Protein AF-A0A9X6ZR17-F1 (afdb_monomer_lite)

Organism: Bacillus thuringiensis (NCBI:txid1428)

Foldseek 3Di:
DKWKDAPNWTWQDFDADPVLATDDTDTDPDPVRHDDADPVCVVSCVVRCCVVPVVPRMDIFDWDDPPDDDPDTPRCPDPDPPDDPPPPPPD

Secondary structure (DSSP, 8-state):
-EEEEETTEEEEEEEE-TTS-EEEEEEES-TTSPPEE-GGGHHHHHHHHHHH-TTS-EEEEEEE---SS-S--EE--SS---S--------

Radius of gyration: 15.35 Å; chains: 1; bounding box: 37×52×25 Å

Structure (mmCIF, N/CA/C/O backbone):
data_AF-A0A9X6ZR17-F1
#
_entry.id   AF-A0A9X6ZR17-F1
#
loop_
_atom_site.group_PDB
_atom_site.id
_atom_site.type_symbol
_atom_site.label_atom_id
_atom_site.label_alt_id
_atom_site.label_comp_id
_atom_site.label_asym_id
_atom_site.label_entity_id
_atom_site.label_seq_id
_atom_site.pdbx_PDB_ins_code
_atom_site.Cartn_x
_atom_site.Cartn_y
_atom_site.Cartn_z
_atom_site.occupancy
_atom_site.B_iso_or_equiv
_atom_site.auth_seq_id
_atom_site.auth_comp_id
_atom_site.auth_asym_id
_atom_site.auth_atom_id
_atom_site.pdbx_PDB_model_num
ATOM 1 N N . MET A 1 1 ? 13.043 0.501 3.007 1.00 82.75 1 MET A N 1
ATOM 2 C CA . MET A 1 1 ? 11.782 1.212 2.689 1.00 82.75 1 MET A CA 1
ATOM 3 C C . MET A 1 1 ? 10.868 0.222 1.979 1.00 82.75 1 MET A C 1
ATOM 5 O O . MET A 1 1 ? 11.330 -0.867 1.649 1.00 82.75 1 MET A O 1
ATOM 9 N N . PHE A 1 2 ? 9.597 0.543 1.778 1.00 84.50 2 PHE A N 1
ATOM 10 C CA . PHE A 1 2 ? 8.629 -0.332 1.120 1.00 84.50 2 PHE A CA 1
ATOM 11 C C . PHE A 1 2 ? 7.882 0.415 0.020 1.00 84.50 2 PHE A C 1
ATOM 13 O O . PHE A 1 2 ? 7.738 1.632 0.084 1.00 84.50 2 PHE A O 1
ATOM 20 N N . ILE A 1 3 ? 7.385 -0.324 -0.964 1.00 86.75 3 ILE A N 1
ATOM 21 C CA . ILE A 1 3 ? 6.488 0.172 -2.009 1.00 86.75 3 ILE A CA 1
ATOM 22 C C . ILE A 1 3 ? 5.259 -0.723 -2.073 1.00 86.75 3 ILE A C 1
ATOM 24 O O . ILE A 1 3 ? 5.356 -1.922 -1.814 1.00 86.75 3 ILE A O 1
ATOM 28 N N . ALA A 1 4 ? 4.111 -0.160 -2.427 1.00 86.25 4 ALA A N 1
ATOM 29 C CA . ALA A 1 4 ? 2.888 -0.923 -2.633 1.00 86.25 4 ALA A CA 1
ATOM 30 C C . ALA A 1 4 ? 2.622 -1.121 -4.131 1.00 86.25 4 ALA A C 1
ATOM 32 O O . ALA A 1 4 ? 2.746 -0.178 -4.917 1.00 86.25 4 ALA A O 1
ATOM 33 N N . ILE A 1 5 ? 2.256 -2.345 -4.511 1.00 86.88 5 ILE A N 1
ATOM 34 C CA . ILE A 1 5 ? 1.914 -2.742 -5.878 1.00 86.88 5 ILE A CA 1
ATOM 35 C C . ILE A 1 5 ? 0.527 -3.375 -5.882 1.00 86.88 5 ILE A C 1
ATOM 37 O O . ILE A 1 5 ? 0.248 -4.246 -5.060 1.00 86.88 5 ILE A O 1
ATOM 41 N N . VAL A 1 6 ? -0.312 -2.971 -6.830 1.00 85.62 6 VAL A N 1
ATOM 42 C CA . VAL A 1 6 ? -1.642 -3.541 -7.072 1.00 85.62 6 VAL A CA 1
ATOM 43 C C . VAL A 1 6 ? -1.746 -3.853 -8.556 1.00 85.62 6 VAL A C 1
ATOM 45 O O . VAL A 1 6 ? -1.516 -2.967 -9.368 1.00 85.62 6 VAL A O 1
ATOM 48 N N . ASN A 1 7 ? -2.072 -5.096 -8.924 1.00 82.19 7 ASN A N 1
ATOM 49 C CA . ASN A 1 7 ? -2.243 -5.501 -10.331 1.00 82.19 7 ASN A CA 1
ATOM 50 C C . ASN A 1 7 ? -1.101 -5.037 -11.263 1.00 82.19 7 ASN A C 1
ATOM 52 O O . ASN A 1 7 ? -1.351 -4.515 -12.342 1.00 82.19 7 ASN A O 1
ATOM 56 N N . GLU A 1 8 ? 0.153 -5.215 -10.831 1.00 79.56 8 GLU A N 1
ATOM 57 C CA . GLU A 1 8 ? 1.369 -4.817 -11.573 1.00 79.56 8 GLU A CA 1
ATOM 58 C C . GLU A 1 8 ? 1.612 -3.295 -11.693 1.00 79.56 8 GLU A C 1
ATOM 60 O O . GLU A 1 8 ? 2.613 -2.881 -12.279 1.00 79.56 8 GLU A O 1
ATOM 65 N N . GLU A 1 9 ? 0.776 -2.459 -11.073 1.00 83.75 9 GLU A N 1
ATOM 66 C CA . GLU A 1 9 ? 0.951 -1.006 -10.995 1.00 83.75 9 GLU A CA 1
ATOM 67 C C . GLU A 1 9 ? 1.459 -0.574 -9.615 1.00 83.75 9 GLU A C 1
ATOM 69 O O . GLU A 1 9 ? 1.054 -1.109 -8.580 1.00 83.75 9 GLU A O 1
ATOM 74 N N . PHE A 1 10 ? 2.342 0.425 -9.580 1.00 88.38 10 PHE A N 1
ATOM 75 C CA . PHE A 1 10 ? 2.826 0.998 -8.327 1.00 88.38 10 PHE A CA 1
ATOM 76 C C . PHE A 1 10 ? 1.823 2.011 -7.787 1.00 88.38 10 PHE A C 1
ATOM 78 O O . PHE A 1 10 ? 1.229 2.778 -8.544 1.00 88.38 10 PHE A O 1
ATOM 85 N N . ILE A 1 11 ? 1.685 2.088 -6.468 1.00 89.25 11 ILE A N 1
ATOM 86 C CA . ILE A 1 11 ? 0.948 3.185 -5.841 1.00 89.25 11 ILE A CA 1
ATOM 87 C C . ILE A 1 11 ? 1.806 4.453 -5.889 1.00 89.25 11 ILE A C 1
ATOM 89 O O . ILE A 1 11 ? 2.925 4.468 -5.383 1.00 89.25 11 ILE A O 1
ATOM 93 N N . LYS A 1 12 ? 1.267 5.525 -6.471 1.00 90.38 12 LYS A N 1
ATOM 94 C CA . LYS A 1 12 ? 1.863 6.868 -6.532 1.00 90.38 12 LYS A CA 1
ATOM 95 C C . LYS A 1 12 ? 1.478 7.730 -5.336 1.00 90.38 12 LYS A C 1
ATOM 97 O O . LYS A 1 12 ? 2.319 8.408 -4.757 1.00 90.38 12 LYS A O 1
ATOM 102 N N . GLU A 1 13 ? 0.203 7.715 -4.972 1.00 89.56 13 GLU A N 1
ATOM 103 C CA . GLU A 1 13 ? -0.327 8.528 -3.880 1.00 89.56 13 GLU A CA 1
ATOM 104 C C . GLU A 1 13 ? -1.460 7.787 -3.175 1.00 89.56 13 GLU A C 1
ATOM 106 O O . GLU A 1 13 ? -2.226 7.060 -3.810 1.00 89.56 13 GLU A O 1
ATOM 111 N N . ILE A 1 14 ? -1.556 7.991 -1.862 1.00 89.94 14 ILE A N 1
ATOM 112 C CA . ILE A 1 14 ? -2.669 7.529 -1.037 1.00 89.94 14 ILE A CA 1
ATOM 113 C C . ILE A 1 14 ? -3.243 8.734 -0.310 1.00 89.94 14 ILE A C 1
ATOM 115 O O . ILE A 1 14 ? -2.523 9.431 0.408 1.00 89.94 14 ILE A O 1
ATOM 119 N N . GLN A 1 15 ? -4.542 8.954 -0.472 1.00 91.06 15 GLN A N 1
ATOM 120 C CA . GLN A 1 15 ? -5.275 9.956 0.282 1.00 91.06 15 GLN A CA 1
ATOM 121 C C . GLN A 1 15 ? -6.021 9.294 1.431 1.00 91.06 15 GLN A C 1
ATOM 123 O O . GLN A 1 15 ? -6.729 8.298 1.253 1.00 91.06 15 GLN A O 1
ATOM 128 N N . PHE A 1 16 ? -5.881 9.891 2.611 1.00 90.00 16 PHE A N 1
ATOM 129 C CA . PHE A 1 16 ? -6.531 9.446 3.835 1.00 90.00 16 PHE A CA 1
ATOM 130 C C . PHE A 1 16 ? -7.611 10.443 4.258 1.00 90.00 16 PHE A C 1
ATOM 132 O O . PHE A 1 16 ? -7.446 11.657 4.110 1.00 90.00 16 PHE A O 1
ATOM 139 N N . ASN A 1 17 ? -8.710 9.946 4.824 1.00 90.88 17 ASN A N 1
ATOM 140 C CA . ASN A 1 17 ? -9.689 10.788 5.506 1.00 90.88 17 ASN A CA 1
ATOM 141 C C . ASN A 1 17 ? -9.202 11.198 6.916 1.00 90.88 17 ASN A C 1
ATOM 143 O O . ASN A 1 17 ? -8.152 10.771 7.395 1.00 90.88 17 ASN A O 1
ATOM 147 N N . GLN A 1 18 ? -10.005 12.001 7.623 1.00 87.81 18 GLN A N 1
ATOM 148 C CA . GLN A 1 18 ? -9.708 12.425 9.003 1.00 87.81 18 GLN A CA 1
ATOM 149 C C . GLN A 1 18 ? -9.695 11.273 10.026 1.00 87.81 18 GLN A C 1
ATOM 151 O O . GLN A 1 18 ? -9.182 11.451 11.128 1.00 87.81 18 GLN A O 1
ATOM 156 N N . ALA A 1 19 ? -10.256 10.112 9.679 1.00 87.94 19 ALA A N 1
ATOM 157 C CA . ALA A 1 19 ? -10.237 8.902 10.496 1.00 87.94 19 ALA A CA 1
ATOM 158 C C . ALA A 1 19 ? -9.021 7.996 10.204 1.00 87.94 19 ALA A C 1
ATOM 160 O O . ALA A 1 19 ? -8.826 7.006 10.905 1.00 87.94 19 ALA A O 1
ATOM 161 N N . GLY A 1 20 ? -8.188 8.341 9.211 1.00 81.62 20 GLY A N 1
ATOM 162 C CA . GLY A 1 20 ? -7.027 7.548 8.799 1.00 81.62 20 GLY A CA 1
ATOM 163 C C . GLY A 1 20 ? -7.355 6.401 7.839 1.00 81.62 20 GLY A C 1
ATOM 164 O O . GLY A 1 20 ? -6.541 5.499 7.675 1.00 81.62 20 GLY A O 1
ATOM 165 N N . GLU A 1 21 ? -8.526 6.414 7.205 1.00 87.56 21 GLU A N 1
ATOM 166 C CA . GLU A 1 21 ? -8.927 5.421 6.204 1.00 87.56 21 GLU A CA 1
ATOM 167 C C . GLU A 1 21 ? -8.592 5.909 4.795 1.00 87.56 21 GLU A C 1
ATOM 169 O O . GLU A 1 21 ? -8.703 7.102 4.499 1.00 87.56 21 GLU A O 1
ATOM 174 N N . ILE A 1 22 ? -8.215 4.981 3.915 1.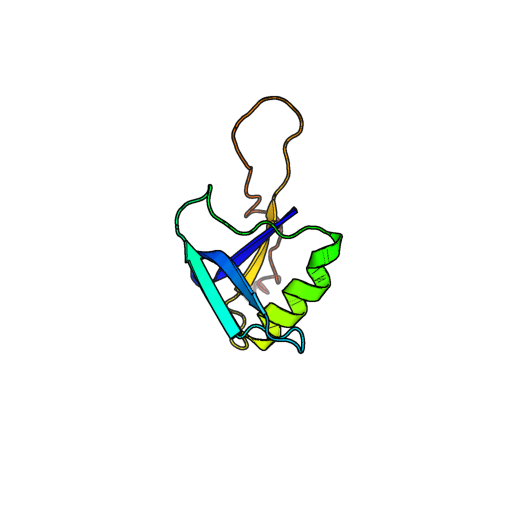00 89.75 22 ILE A N 1
ATOM 175 C CA . ILE A 1 22 ? -7.916 5.288 2.515 1.00 89.75 22 ILE A CA 1
ATOM 176 C C . ILE A 1 22 ? -9.213 5.637 1.788 1.00 89.75 22 ILE A C 1
ATOM 178 O O . ILE A 1 22 ? -10.155 4.846 1.772 1.00 89.75 22 ILE A O 1
ATOM 182 N N . VAL A 1 23 ? -9.242 6.812 1.163 1.00 91.88 23 VAL A N 1
ATOM 183 C CA . VAL A 1 23 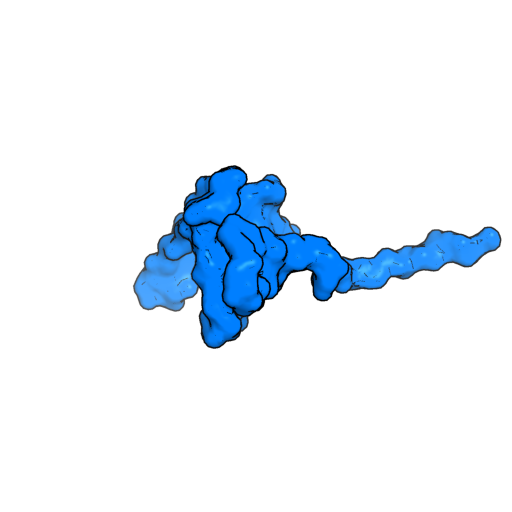? -10.364 7.254 0.320 1.00 91.88 23 VAL A CA 1
ATOM 184 C C . VAL A 1 23 ? -10.041 7.160 -1.162 1.00 91.88 23 VAL A C 1
ATOM 186 O O . VAL A 1 23 ? -10.921 6.849 -1.961 1.00 91.88 23 VAL A O 1
ATOM 189 N N . GLU A 1 24 ? -8.781 7.381 -1.527 1.00 90.31 24 GLU A N 1
ATOM 190 C CA . GLU A 1 24 ? -8.332 7.369 -2.913 1.00 90.31 24 GLU A CA 1
ATOM 191 C C . GLU A 1 24 ? -6.895 6.855 -2.997 1.00 90.31 24 GLU A C 1
ATOM 193 O O . GLU A 1 24 ? -6.048 7.177 -2.159 1.00 90.31 24 GLU A O 1
ATOM 198 N N . VAL A 1 25 ? -6.636 6.055 -4.029 1.00 89.88 25 VAL A N 1
ATOM 199 C CA . VAL A 1 25 ? -5.308 5.556 -4.381 1.00 89.88 25 VAL A CA 1
ATOM 200 C C . VAL A 1 25 ? -5.057 5.898 -5.840 1.00 89.88 25 VAL A C 1
ATOM 202 O O . VAL A 1 25 ? -5.854 5.553 -6.709 1.00 89.88 25 VAL A O 1
ATOM 205 N N . SER A 1 26 ? -3.941 6.568 -6.104 1.00 91.19 26 SER A N 1
ATOM 206 C CA . SER A 1 26 ? -3.466 6.826 -7.462 1.00 91.19 26 SER A CA 1
ATOM 207 C C . SER A 1 26 ? -2.354 5.855 -7.823 1.00 91.19 26 SER A C 1
ATOM 209 O O . SER A 1 26 ? -1.457 5.608 -7.014 1.00 91.19 26 SER A O 1
ATOM 211 N N . PHE A 1 27 ? -2.381 5.358 -9.056 1.00 89.75 27 PHE A N 1
ATOM 212 C CA . PHE A 1 27 ? -1.405 4.404 -9.574 1.00 89.75 27 PHE A CA 1
ATOM 213 C C . PHE A 1 27 ? -0.448 5.051 -10.573 1.00 89.75 27 PHE A C 1
ATOM 215 O O . PHE A 1 27 ? -0.736 6.090 -11.172 1.00 89.75 27 PHE A O 1
ATOM 222 N N . THR A 1 28 ? 0.716 4.438 -10.739 1.00 85.19 28 THR A N 1
ATOM 223 C CA . THR A 1 28 ? 1.702 4.809 -11.746 1.00 85.19 28 THR A CA 1
ATOM 224 C C . THR A 1 28 ? 2.459 3.580 -12.229 1.00 85.19 28 THR A C 1
ATOM 226 O O . THR A 1 28 ? 2.735 2.646 -11.477 1.00 85.19 28 THR A O 1
ATOM 229 N N . THR A 1 29 ? 2.861 3.610 -13.493 1.00 81.62 29 THR A N 1
ATOM 230 C CA . THR A 1 29 ? 3.839 2.673 -14.056 1.00 81.62 29 THR A CA 1
ATOM 231 C C . THR A 1 29 ? 5.260 3.247 -14.020 1.00 81.62 29 THR A C 1
ATOM 233 O O . THR A 1 29 ? 6.217 2.544 -14.347 1.00 81.62 29 THR A O 1
ATOM 236 N N . ASN A 1 30 ? 5.414 4.528 -13.656 1.00 80.50 30 ASN A N 1
ATOM 237 C CA . ASN A 1 30 ? 6.705 5.197 -13.560 1.00 80.50 30 ASN A CA 1
ATOM 238 C C . ASN A 1 30 ? 7.381 4.876 -12.221 1.00 80.50 30 ASN A C 1
ATOM 240 O O . ASN A 1 30 ? 6.852 5.178 -11.151 1.00 80.50 30 ASN A O 1
ATOM 244 N N . ARG A 1 31 ? 8.577 4.287 -12.296 1.00 71.38 31 ARG A N 1
ATOM 245 C CA . ARG A 1 31 ? 9.353 3.844 -11.132 1.00 71.38 31 ARG A CA 1
ATOM 246 C C . ARG A 1 31 ? 9.956 4.991 -10.324 1.00 71.38 31 ARG A C 1
ATOM 248 O O . ARG A 1 31 ? 10.411 4.749 -9.223 1.00 71.38 31 ARG A O 1
ATOM 255 N N . ASP A 1 32 ? 9.960 6.214 -10.827 1.00 77.19 32 ASP A N 1
ATOM 256 C CA . ASP A 1 32 ? 10.479 7.366 -10.081 1.00 77.19 32 ASP A CA 1
ATOM 257 C C . ASP A 1 32 ? 9.368 8.162 -9.370 1.00 77.19 32 ASP A C 1
ATOM 259 O O . ASP A 1 32 ? 9.641 9.139 -8.680 1.00 77.19 32 ASP A O 1
ATOM 263 N N . GLU A 1 33 ? 8.102 7.759 -9.533 1.00 82.19 33 GLU A N 1
ATOM 264 C CA . GLU A 1 33 ? 6.934 8.473 -8.996 1.00 82.19 33 GLU A CA 1
ATOM 265 C C . GLU A 1 33 ? 6.140 7.663 -7.963 1.00 82.19 33 GLU A C 1
ATOM 267 O O . GLU A 1 33 ? 5.059 8.092 -7.558 1.00 82.19 33 GLU A O 1
ATOM 272 N N . PHE A 1 34 ? 6.616 6.484 -7.555 1.00 84.81 34 PHE A N 1
ATOM 273 C CA . PHE A 1 34 ? 5.901 5.683 -6.563 1.00 84.81 34 PHE A CA 1
ATOM 274 C C . PHE A 1 34 ? 6.011 6.275 -5.156 1.00 84.81 34 PHE A C 1
ATOM 276 O O . PHE A 1 34 ? 6.971 6.958 -4.798 1.00 84.81 34 PHE A O 1
ATOM 283 N N . LYS A 1 35 ? 5.023 5.958 -4.323 1.00 85.69 35 LYS A N 1
ATOM 284 C CA . LYS A 1 35 ? 5.031 6.284 -2.906 1.00 85.69 35 LYS A CA 1
ATOM 285 C C . LYS A 1 35 ? 5.946 5.321 -2.161 1.00 85.69 35 LYS A C 1
ATOM 287 O O . LYS A 1 35 ? 5.660 4.128 -2.057 1.00 85.69 35 LYS A O 1
ATOM 292 N N . GLU A 1 36 ? 7.009 5.864 -1.586 1.00 87.12 36 GLU A N 1
ATOM 293 C CA . GLU A 1 36 ? 7.827 5.158 -0.605 1.00 87.12 36 GLU A CA 1
ATOM 294 C C . GLU A 1 36 ? 7.153 5.170 0.767 1.00 87.12 36 GLU A C 1
ATOM 296 O O . GLU A 1 36 ? 6.614 6.185 1.218 1.00 87.12 36 GLU A O 1
ATOM 301 N N . ILE A 1 37 ? 7.197 4.017 1.424 1.00 84.88 37 ILE A N 1
ATOM 302 C CA . ILE A 1 37 ? 6.653 3.778 2.754 1.00 84.88 37 ILE A CA 1
ATOM 303 C C . ILE A 1 37 ? 7.825 3.452 3.678 1.00 84.88 37 ILE A C 1
ATOM 305 O O . ILE A 1 37 ? 8.607 2.522 3.440 1.00 84.88 37 ILE A O 1
ATOM 309 N N . SER A 1 38 ? 7.968 4.237 4.739 1.00 85.12 38 SER A N 1
ATOM 310 C CA . SER A 1 38 ? 9.009 4.030 5.745 1.00 85.12 38 SER A CA 1
ATOM 311 C C . SER A 1 38 ? 8.740 2.760 6.554 1.00 85.12 38 SER A C 1
ATOM 313 O O . SER A 1 38 ? 7.607 2.289 6.641 1.00 85.12 38 SER A O 1
ATOM 315 N N . VAL A 1 39 ? 9.772 2.203 7.193 1.00 83.44 39 VAL A N 1
ATOM 316 C CA . VAL A 1 39 ? 9.601 1.021 8.060 1.00 83.44 39 VAL A CA 1
ATOM 317 C C . VAL A 1 39 ? 8.655 1.329 9.224 1.00 83.44 39 VAL A C 1
ATOM 319 O O . VAL A 1 39 ? 7.804 0.509 9.550 1.00 83.44 39 VAL A O 1
ATOM 322 N N . ASP A 1 40 ? 8.738 2.535 9.782 1.00 86.75 40 ASP A N 1
ATOM 323 C CA . ASP A 1 40 ? 7.860 3.005 10.858 1.00 86.75 40 ASP A CA 1
ATOM 324 C C . ASP A 1 40 ? 6.387 3.137 10.426 1.00 86.75 40 ASP A C 1
ATOM 326 O O . ASP A 1 40 ? 5.478 3.018 11.245 1.00 86.75 40 ASP A O 1
ATOM 330 N N . GLU A 1 41 ? 6.136 3.354 9.132 1.00 84.19 41 GLU A N 1
ATOM 331 C CA . GLU A 1 41 ? 4.794 3.519 8.560 1.00 84.19 41 GLU A CA 1
ATOM 332 C C . GLU A 1 41 ? 4.210 2.202 8.025 1.00 84.19 41 GLU A C 1
ATOM 334 O O . GLU A 1 41 ? 3.011 2.130 7.743 1.00 84.19 41 GLU A O 1
ATOM 339 N N . TYR A 1 42 ? 5.036 1.156 7.915 1.00 84.75 42 TYR A N 1
ATOM 340 C CA . TYR A 1 42 ? 4.702 -0.114 7.271 1.00 84.75 42 TYR A CA 1
ATOM 341 C C . TYR A 1 42 ? 3.427 -0.752 7.830 1.00 84.75 42 TYR A C 1
ATOM 343 O O . TYR A 1 42 ? 2.515 -1.058 7.067 1.00 84.75 42 TYR A O 1
ATOM 351 N N . GLU A 1 43 ? 3.326 -0.915 9.151 1.00 86.19 43 GLU A N 1
ATOM 352 C CA . GLU A 1 43 ? 2.175 -1.571 9.791 1.00 86.19 43 GLU A CA 1
ATOM 353 C C . GLU A 1 43 ? 0.870 -0.792 9.559 1.00 86.19 43 GLU A C 1
ATOM 355 O O . GLU A 1 43 ? -0.180 -1.379 9.286 1.00 86.19 43 GLU A O 1
ATOM 360 N N . SER A 1 44 ? 0.940 0.542 9.621 1.00 86.62 44 SER A N 1
ATOM 361 C CA . SER A 1 44 ? -0.218 1.419 9.415 1.00 86.62 44 SER A CA 1
ATOM 362 C C . SER A 1 44 ? -0.697 1.380 7.963 1.00 86.62 44 SER A C 1
ATOM 364 O O . SER A 1 44 ? -1.889 1.195 7.696 1.00 86.62 44 SER A O 1
ATOM 366 N N . TYR A 1 45 ? 0.238 1.477 7.012 1.00 87.06 45 TYR A N 1
ATOM 367 C CA . TYR A 1 45 ? -0.062 1.367 5.587 1.00 87.06 45 TYR A CA 1
ATOM 368 C C . TYR A 1 45 ? -0.590 -0.015 5.231 1.00 87.06 45 TYR A C 1
ATOM 370 O O . TYR A 1 45 ? -1.603 -0.103 4.548 1.00 87.06 45 TYR A O 1
ATOM 378 N N . LYS A 1 46 ? 0.038 -1.085 5.728 1.00 86.75 46 LYS A N 1
ATOM 379 C CA . LYS A 1 46 ? -0.404 -2.462 5.496 1.00 86.75 46 LYS A CA 1
ATOM 380 C C . LYS A 1 46 ? -1.853 -2.646 5.923 1.00 86.75 46 LYS A C 1
ATOM 382 O O . LYS A 1 46 ? -2.659 -3.097 5.122 1.00 86.75 46 LYS A O 1
ATOM 387 N N . LYS A 1 47 ? -2.204 -2.238 7.146 1.00 88.44 47 LYS A N 1
ATOM 388 C CA . LYS A 1 47 ? -3.580 -2.338 7.647 1.00 88.44 47 LYS A CA 1
ATOM 389 C C . LYS A 1 47 ? -4.565 -1.529 6.800 1.00 88.44 47 LYS A C 1
ATOM 391 O O . LYS A 1 47 ? -5.667 -1.988 6.523 1.00 88.44 47 LYS A O 1
ATOM 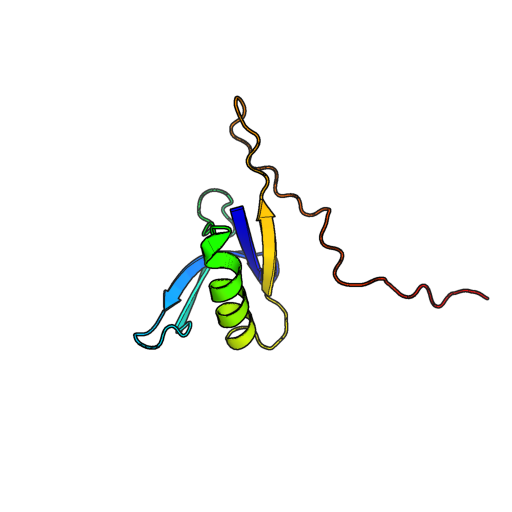396 N N . SER A 1 48 ? -4.180 -0.320 6.408 1.00 88.94 48 SER A N 1
ATOM 397 C CA . SER A 1 48 ? -5.044 0.573 5.631 1.00 88.94 48 SER A CA 1
ATOM 398 C C . SER A 1 48 ? -5.270 0.049 4.209 1.00 88.94 48 SER A C 1
ATOM 400 O O . SER A 1 48 ? -6.395 0.066 3.717 1.00 88.94 48 SER A O 1
ATOM 402 N N . LEU A 1 49 ? -4.215 -0.468 3.579 1.00 87.88 49 LEU A N 1
ATOM 403 C CA . LEU A 1 49 ? -4.247 -1.082 2.254 1.00 87.88 49 LEU A CA 1
ATOM 404 C C . LEU A 1 49 ? -5.026 -2.397 2.248 1.00 87.88 49 LEU A C 1
ATOM 406 O O . LEU A 1 49 ? -5.788 -2.616 1.318 1.00 87.88 49 LEU A O 1
ATOM 410 N N . ASP A 1 50 ? -4.885 -3.233 3.276 1.00 87.88 50 ASP A N 1
ATOM 411 C CA . ASP A 1 50 ? -5.631 -4.492 3.420 1.00 87.88 50 ASP A CA 1
ATOM 412 C C . ASP A 1 50 ? -7.144 -4.242 3.553 1.00 87.88 50 ASP A C 1
ATOM 414 O O . ASP A 1 50 ? -7.957 -4.888 2.895 1.00 87.88 50 ASP A O 1
ATOM 418 N N . ASN A 1 51 ? -7.523 -3.207 4.313 1.00 87.88 51 ASN A N 1
ATOM 419 C CA . ASN A 1 51 ? -8.919 -2.775 4.420 1.00 87.88 51 ASN A CA 1
ATOM 420 C C . ASN A 1 51 ? -9.480 -2.205 3.106 1.00 87.88 51 ASN A C 1
ATOM 422 O O . ASN A 1 51 ? -10.675 -2.339 2.850 1.00 87.88 51 ASN A O 1
ATOM 426 N N . TYR A 1 52 ? -8.655 -1.536 2.295 1.00 88.19 52 TYR A N 1
ATOM 427 C CA . TYR A 1 52 ? -9.090 -0.939 1.029 1.00 88.19 52 TYR A CA 1
ATOM 428 C C . TYR A 1 52 ? -9.128 -1.971 -0.112 1.00 88.19 52 TYR A C 1
ATOM 430 O O . TYR A 1 52 ? -10.105 -2.056 -0.853 1.00 88.19 52 TYR A O 1
ATOM 438 N N . PHE A 1 53 ? -8.090 -2.801 -0.222 1.00 87.12 53 PHE A N 1
ATOM 439 C CA . PHE A 1 53 ? -7.934 -3.869 -1.210 1.00 87.12 53 PHE A CA 1
ATOM 440 C C . PHE A 1 53 ? -8.221 -5.236 -0.582 1.00 87.12 53 PHE A C 1
ATOM 442 O O . PHE A 1 53 ? -7.345 -6.094 -0.483 1.00 87.12 53 PHE A O 1
ATOM 449 N N . THR A 1 54 ? -9.478 -5.455 -0.200 1.00 83.50 54 THR A N 1
ATOM 450 C CA . THR A 1 54 ? -9.927 -6.683 0.489 1.00 83.50 54 THR A CA 1
ATOM 451 C C . THR A 1 54 ? -9.775 -7.972 -0.329 1.00 83.50 54 THR A C 1
ATOM 453 O O . THR A 1 54 ? -9.840 -9.065 0.226 1.00 83.50 54 THR A O 1
ATOM 456 N N . ASP A 1 55 ? -9.542 -7.856 -1.638 1.00 81.00 55 ASP A N 1
ATOM 457 C CA . ASP A 1 55 ? -9.262 -8.973 -2.549 1.00 81.00 55 ASP A CA 1
ATOM 458 C C . ASP A 1 55 ? -7.822 -9.519 -2.409 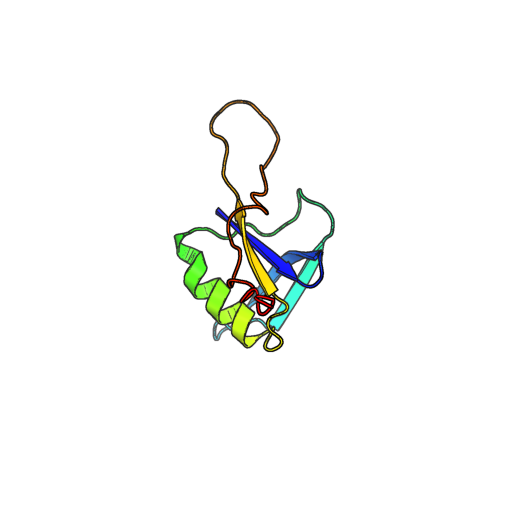1.00 81.00 55 ASP A C 1
ATOM 460 O O . ASP A 1 55 ? -7.467 -10.521 -3.021 1.00 81.00 55 ASP A O 1
ATOM 464 N N . GLY A 1 56 ? -6.962 -8.866 -1.612 1.00 73.44 56 GLY A N 1
ATOM 465 C CA . GLY A 1 56 ? -5.559 -9.268 -1.443 1.00 73.44 56 GLY A CA 1
ATOM 466 C C . GLY A 1 56 ? -4.678 -8.951 -2.658 1.00 73.44 56 GLY A C 1
ATOM 467 O O . GLY A 1 56 ? -3.551 -9.434 -2.770 1.00 73.44 56 GLY A O 1
ATOM 468 N N . SER A 1 57 ? -5.174 -8.115 -3.572 1.00 82.81 57 SER A N 1
ATOM 469 C CA . SER A 1 57 ? -4.470 -7.680 -4.784 1.00 82.81 57 SER A CA 1
ATOM 470 C C . SER A 1 57 ? -3.305 -6.723 -4.504 1.00 82.81 57 SER A C 1
ATOM 472 O O . SER A 1 57 ? -2.446 -6.536 -5.368 1.00 82.81 57 SER A O 1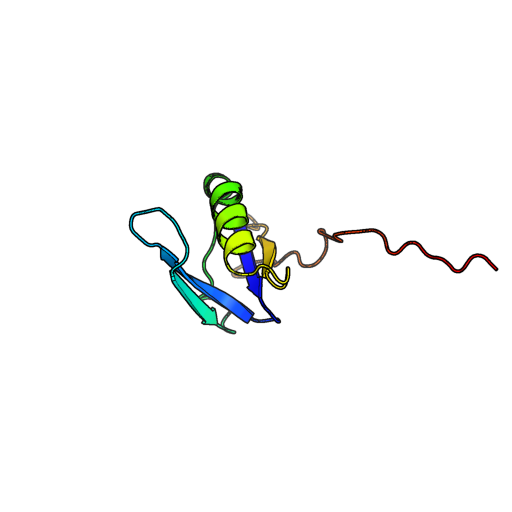
ATOM 474 N N . CYS A 1 58 ? -3.241 -6.148 -3.298 1.00 84.88 58 CYS A N 1
ATOM 475 C CA . CYS A 1 58 ? -2.174 -5.252 -2.872 1.00 84.88 58 CYS A CA 1
ATOM 476 C C . CYS A 1 58 ? -1.015 -6.005 -2.208 1.00 84.88 58 CYS A C 1
ATOM 478 O O . CYS A 1 58 ? -1.200 -6.750 -1.247 1.00 84.88 58 CYS A O 1
ATOM 480 N N . LYS A 1 59 ? 0.210 -5.738 -2.667 1.00 84.62 59 LYS A N 1
ATOM 481 C CA . LYS A 1 59 ? 1.451 -6.294 -2.117 1.00 84.62 59 LYS A CA 1
ATOM 482 C C . LYS A 1 59 ? 2.398 -5.178 -1.707 1.00 84.62 59 LYS A C 1
ATOM 484 O O . LYS A 1 59 ? 2.654 -4.267 -2.487 1.00 84.62 59 LYS A O 1
ATOM 489 N N . LEU A 1 60 ? 2.952 -5.274 -0.502 1.00 84.88 60 LEU A N 1
ATOM 490 C CA . LEU A 1 60 ? 4.041 -4.412 -0.046 1.00 84.88 60 LEU A CA 1
ATOM 491 C C . LEU A 1 60 ? 5.376 -5.110 -0.301 1.00 84.88 60 LEU A C 1
ATOM 493 O O . LEU A 1 60 ? 5.606 -6.209 0.198 1.00 84.88 60 LEU A O 1
ATOM 497 N N . ILE A 1 61 ? 6.247 -4.471 -1.074 1.00 82.44 61 ILE A N 1
ATOM 498 C CA . ILE A 1 61 ? 7.564 -4.987 -1.444 1.00 82.44 61 ILE A CA 1
ATOM 499 C C . ILE A 1 61 ? 8.629 -4.141 -0.760 1.00 82.44 61 ILE A C 1
ATOM 501 O O . ILE A 1 61 ? 8.601 -2.913 -0.839 1.00 82.44 61 ILE A O 1
ATOM 505 N N . SER A 1 62 ? 9.577 -4.788 -0.085 1.00 80.69 62 SER A N 1
ATOM 506 C CA . SER A 1 62 ? 10.744 -4.109 0.469 1.00 80.69 62 SER A CA 1
ATOM 507 C C . SER A 1 62 ? 11.670 -3.657 -0.654 1.00 80.69 62 SER A C 1
ATOM 509 O O . SER A 1 62 ? 12.154 -4.472 -1.436 1.00 80.69 62 SER A 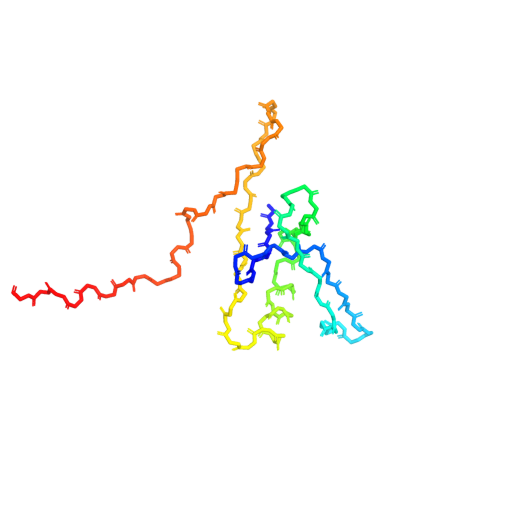O 1
ATOM 511 N N . ILE A 1 63 ? 11.964 -2.364 -0.697 1.00 74.94 63 ILE A N 1
ATOM 512 C CA . ILE A 1 63 ? 13.031 -1.820 -1.529 1.00 74.94 63 ILE A CA 1
ATOM 513 C C . ILE A 1 63 ? 14.294 -1.694 -0.673 1.00 74.94 63 ILE A C 1
ATOM 515 O O . ILE A 1 63 ? 14.296 -1.059 0.393 1.00 74.94 63 ILE A O 1
ATOM 519 N N . ALA A 1 64 ? 15.361 -2.353 -1.123 1.00 62.69 64 ALA A N 1
ATOM 520 C CA . ALA A 1 64 ? 16.677 -2.216 -0.526 1.00 62.69 64 ALA A CA 1
ATOM 521 C C . ALA A 1 64 ? 17.301 -0.921 -1.050 1.00 62.69 64 ALA A C 1
ATOM 523 O O . ALA A 1 64 ? 17.513 -0.759 -2.252 1.00 62.69 64 ALA A O 1
ATOM 524 N N . THR A 1 65 ? 17.593 0.014 -0.151 1.00 53.06 65 THR A N 1
ATOM 525 C CA . THR A 1 65 ? 18.433 1.164 -0.476 1.00 53.06 65 THR A CA 1
ATOM 526 C C . THR A 1 65 ? 19.867 0.649 -0.562 1.00 53.06 65 THR A C 1
ATOM 528 O O . THR A 1 65 ? 20.485 0.374 0.466 1.00 53.06 65 THR A O 1
ATOM 531 N N . CYS A 1 66 ? 20.398 0.449 -1.770 1.00 43.00 66 CYS A N 1
ATOM 532 C CA . CYS A 1 66 ? 21.837 0.262 -1.928 1.00 43.00 66 CYS A CA 1
ATOM 533 C C . CYS A 1 66 ? 22.522 1.561 -1.492 1.00 43.00 66 CYS A C 1
ATOM 535 O O . CYS A 1 66 ? 22.336 2.605 -2.115 1.00 43.00 66 CYS A O 1
ATOM 537 N N . SER A 1 67 ? 23.254 1.507 -0.378 1.00 41.72 67 SER A N 1
ATOM 538 C CA . SER A 1 67 ? 24.107 2.609 0.055 1.00 41.72 67 SER A CA 1
ATOM 539 C C . SER A 1 67 ? 25.232 2.827 -0.952 1.00 41.72 67 SER A C 1
ATOM 541 O O . SER A 1 67 ? 25.954 1.885 -1.264 1.00 41.72 67 SER A O 1
ATOM 543 N N . GLU A 1 68 ? 25.369 4.096 -1.345 1.00 43.88 68 GLU A N 1
ATOM 544 C CA . GLU A 1 68 ? 26.529 4.742 -1.973 1.00 43.88 68 GLU A CA 1
ATOM 545 C C . GLU A 1 68 ? 26.868 4.233 -3.393 1.00 43.88 68 GLU A C 1
ATOM 547 O O . GLU A 1 68 ? 27.351 3.125 -3.577 1.00 43.88 68 GLU A O 1
ATOM 552 N N . ASP A 1 69 ? 26.634 5.087 -4.400 1.00 45.41 69 ASP A N 1
ATOM 553 C CA . ASP A 1 69 ? 26.957 4.883 -5.828 1.00 45.41 69 ASP A CA 1
ATOM 554 C C . ASP A 1 69 ? 26.126 3.830 -6.599 1.00 45.41 69 ASP A C 1
ATOM 556 O O . ASP A 1 69 ? 26.631 2.795 -7.007 1.00 45.41 69 ASP A O 1
ATOM 560 N N . ASP A 1 70 ? 24.843 4.104 -6.859 1.00 40.25 70 ASP A N 1
ATOM 561 C CA . ASP A 1 70 ? 24.220 3.931 -8.189 1.00 40.25 70 ASP A CA 1
ATOM 562 C C . ASP A 1 70 ? 22.747 4.361 -8.099 1.00 40.25 70 ASP A C 1
ATOM 564 O O . ASP A 1 70 ? 22.014 4.005 -7.181 1.00 40.25 70 ASP A O 1
ATOM 568 N N . THR A 1 71 ? 22.293 5.115 -9.091 1.00 43.78 71 THR A N 1
ATOM 569 C CA . THR A 1 71 ? 20.938 5.647 -9.317 1.00 43.78 71 THR A CA 1
ATOM 570 C C . THR A 1 71 ? 19.873 4.567 -9.584 1.00 43.78 71 THR A C 1
ATOM 572 O O . THR A 1 71 ? 18.992 4.737 -10.426 1.00 43.78 71 THR A O 1
ATOM 575 N N . LYS A 1 72 ? 19.943 3.414 -8.912 1.00 47.19 72 LYS A N 1
ATOM 576 C CA . LYS A 1 72 ? 19.070 2.265 -9.159 1.00 47.19 72 LYS A CA 1
ATOM 577 C C . LYS A 1 72 ? 18.535 1.705 -7.852 1.00 47.19 72 LYS A C 1
ATOM 579 O O . LYS A 1 72 ? 19.223 0.980 -7.140 1.00 47.19 72 LYS A O 1
ATOM 584 N N . TYR A 1 73 ? 17.263 1.982 -7.586 1.00 48.12 73 TYR A N 1
ATOM 585 C CA . TYR A 1 73 ? 16.486 1.211 -6.624 1.00 48.12 73 TYR A CA 1
ATOM 586 C C . TYR A 1 73 ? 16.465 -0.252 -7.078 1.00 48.12 73 TYR A C 1
ATOM 588 O O . TYR A 1 73 ? 15.915 -0.579 -8.135 1.00 48.12 73 TYR A O 1
ATOM 596 N N . ILE A 1 74 ? 17.069 -1.142 -6.292 1.00 50.41 74 ILE A N 1
ATOM 597 C CA . ILE A 1 74 ? 16.866 -2.577 -6.468 1.00 50.41 74 ILE A CA 1
ATOM 598 C C . ILE A 1 74 ? 15.524 -2.888 -5.813 1.00 50.41 74 ILE A C 1
ATOM 600 O O . ILE A 1 74 ? 15.404 -2.965 -4.588 1.00 50.41 74 ILE A O 1
ATOM 604 N N . ILE A 1 75 ? 14.490 -3.021 -6.643 1.00 52.38 75 ILE A N 1
ATOM 605 C CA . ILE A 1 75 ? 13.229 -3.612 -6.205 1.00 52.38 75 ILE A CA 1
ATOM 606 C C . ILE A 1 75 ? 13.518 -5.100 -6.028 1.00 52.38 75 ILE A C 1
ATOM 608 O O . ILE A 1 75 ? 13.566 -5.849 -7.008 1.00 52.38 75 ILE A O 1
ATOM 612 N N . ASP A 1 76 ? 13.756 -5.514 -4.784 1.00 47.09 76 ASP A N 1
ATOM 613 C CA . ASP A 1 76 ? 13.848 -6.924 -4.434 1.00 47.09 76 ASP A CA 1
ATOM 614 C C . ASP A 1 76 ? 12.447 -7.532 -4.569 1.00 47.09 76 ASP A C 1
ATOM 616 O O . ASP A 1 76 ? 11.660 -7.611 -3.633 1.00 47.09 76 ASP A O 1
ATOM 620 N N . THR A 1 77 ? 12.103 -7.921 -5.793 1.00 46.81 77 THR A N 1
ATOM 621 C CA . THR A 1 77 ? 10.915 -8.737 -6.082 1.00 46.81 77 THR A CA 1
ATOM 622 C C . THR A 1 77 ? 11.112 -10.197 -5.642 1.00 46.81 77 THR A C 1
ATOM 624 O O . THR A 1 77 ? 10.241 -11.029 -5.880 1.00 46.81 77 THR A O 1
ATOM 627 N N . GLY A 1 78 ? 12.257 -10.521 -5.023 1.00 44.03 78 GLY A N 1
ATOM 628 C CA . GLY A 1 78 ? 12.777 -11.877 -4.874 1.00 44.03 78 GLY A CA 1
ATOM 629 C C . GLY A 1 78 ? 12.577 -12.550 -3.517 1.00 44.03 78 GLY A C 1
ATOM 630 O O . GLY A 1 78 ? 12.780 -13.758 -3.450 1.00 44.03 78 GLY A O 1
ATOM 631 N N . THR A 1 79 ? 12.165 -11.844 -2.456 1.00 41.53 79 THR A N 1
ATOM 632 C CA . THR A 1 79 ? 12.217 -12.445 -1.103 1.00 41.53 79 THR A CA 1
ATOM 633 C C . THR A 1 79 ? 10.961 -12.268 -0.243 1.00 41.53 79 THR A C 1
ATOM 635 O O . THR A 1 79 ? 11.036 -12.264 0.981 1.00 41.53 79 THR A O 1
ATOM 638 N N . PHE A 1 80 ? 9.781 -12.188 -0.860 1.00 41.56 80 PHE A N 1
ATOM 639 C CA . PHE A 1 80 ? 8.515 -12.502 -0.183 1.00 41.56 80 PHE A CA 1
ATOM 640 C C . PHE A 1 80 ? 7.673 -13.421 -1.075 1.00 41.56 80 PHE A C 1
ATOM 642 O O . PHE A 1 80 ? 6.656 -13.032 -1.647 1.00 41.56 80 PHE A O 1
ATOM 649 N N . THR A 1 81 ? 8.110 -14.676 -1.185 1.00 39.78 81 THR A N 1
ATOM 650 C CA . THR A 1 81 ? 7.194 -15.797 -1.406 1.00 39.78 81 THR A CA 1
ATOM 651 C C . THR A 1 81 ? 6.255 -15.850 -0.200 1.00 39.78 81 THR A C 1
ATOM 653 O O . THR A 1 81 ? 6.584 -16.452 0.821 1.00 39.78 81 THR A O 1
ATOM 656 N N . TRP A 1 82 ? 5.128 -15.141 -0.274 1.00 37.06 82 TRP A N 1
ATOM 657 C CA . TRP A 1 82 ? 3.975 -15.476 0.553 1.00 37.06 82 TRP A CA 1
ATOM 658 C C . TRP A 1 82 ? 3.502 -16.854 0.089 1.00 37.06 82 TRP A C 1
ATOM 660 O O . TRP A 1 82 ? 3.046 -16.993 -1.043 1.00 37.06 82 TRP A O 1
ATOM 670 N N . ASP A 1 83 ? 3.716 -17.829 0.965 1.00 34.44 83 ASP A N 1
ATOM 671 C CA . ASP A 1 83 ? 3.399 -19.250 0.866 1.00 34.44 83 ASP A CA 1
ATOM 672 C C . ASP A 1 83 ? 4.103 -20.058 -0.238 1.00 34.44 83 ASP A C 1
ATOM 674 O O . ASP A 1 83 ? 3.876 -19.931 -1.441 1.00 34.44 83 ASP A O 1
ATOM 678 N N . GLU A 1 84 ? 4.976 -20.952 0.234 1.00 39.91 84 GLU A N 1
ATOM 679 C CA . GLU A 1 84 ? 4.898 -22.384 -0.057 1.00 39.91 84 GLU A CA 1
ATOM 680 C C . GLU A 1 84 ? 3.791 -22.743 -1.063 1.00 39.91 84 GLU A C 1
ATOM 682 O O . GLU A 1 84 ? 2.618 -22.836 -0.711 1.00 39.91 84 GLU A O 1
ATOM 687 N N . PHE A 1 85 ? 4.157 -23.038 -2.311 1.00 36.75 85 PHE A N 1
ATOM 688 C CA . PHE A 1 85 ? 3.370 -24.025 -3.038 1.00 36.75 85 PHE A CA 1
ATOM 689 C C . PHE A 1 85 ? 3.525 -25.334 -2.249 1.00 36.75 85 PHE A C 1
ATOM 691 O O . PHE A 1 85 ? 4.652 -25.839 -2.184 1.00 36.75 85 PHE A O 1
ATOM 698 N N . PRO A 1 86 ? 2.471 -25.919 -1.644 1.00 42.84 86 PRO A N 1
ATOM 699 C CA . PRO A 1 86 ? 2.534 -27.334 -1.348 1.00 42.84 86 PRO A CA 1
ATOM 700 C C . PRO A 1 86 ? 2.664 -28.025 -2.703 1.00 42.84 86 PRO A C 1
ATOM 702 O O . PRO A 1 86 ? 1.740 -28.027 -3.517 1.00 42.84 86 PRO A O 1
ATOM 705 N N . ASP A 1 87 ? 3.856 -28.547 -2.972 1.00 47.12 87 ASP A N 1
ATOM 706 C CA . ASP A 1 87 ? 4.122 -29.432 -4.095 1.00 47.12 87 ASP A CA 1
ATOM 707 C C . ASP A 1 87 ? 3.361 -30.742 -3.824 1.00 47.12 87 ASP A C 1
ATOM 709 O O . ASP A 1 87 ? 3.899 -31.735 -3.329 1.00 47.12 87 ASP A O 1
ATOM 713 N N . ASP A 1 88 ? 2.050 -30.721 -4.069 1.00 49.56 88 ASP A N 1
ATOM 714 C CA . ASP A 1 88 ? 1.195 -31.903 -4.098 1.00 49.56 88 ASP A CA 1
ATOM 715 C C . ASP A 1 88 ? 1.438 -32.618 -5.433 1.00 49.56 88 ASP A C 1
ATOM 717 O O . ASP A 1 88 ? 0.594 -32.691 -6.322 1.00 49.56 88 ASP A O 1
ATOM 721 N N . ASN A 1 89 ? 2.677 -33.069 -5.623 1.00 43.66 89 ASN A N 1
ATOM 722 C CA . ASN A 1 89 ? 3.028 -33.978 -6.700 1.00 43.66 89 ASN A CA 1
ATOM 723 C C . ASN A 1 89 ? 4.158 -34.928 -6.282 1.00 43.66 89 ASN A C 1
ATOM 725 O O . ASN A 1 89 ? 5.096 -35.215 -7.023 1.00 43.66 89 ASN A O 1
ATOM 729 N N . LYS A 1 90 ? 4.020 -35.504 -5.082 1.00 46.75 90 LYS A N 1
ATOM 730 C CA . LYS A 1 90 ? 4.542 -36.851 -4.829 1.00 46.75 90 LYS A CA 1
ATOM 731 C C . LYS A 1 90 ? 3.549 -37.871 -5.376 1.00 46.75 90 LYS A C 1
ATOM 733 O O . LYS A 1 90 ? 2.605 -38.261 -4.688 1.00 46.75 90 LYS A O 1
ATOM 738 N N . LYS A 1 91 ? 3.808 -38.347 -6.591 1.00 39.00 91 LYS A N 1
ATOM 739 C CA . LYS A 1 91 ? 3.331 -39.650 -7.048 1.00 39.00 91 LYS A CA 1
ATOM 740 C C . LYS A 1 91 ? 4.418 -40.389 -7.805 1.00 39.00 91 LYS A C 1
ATOM 742 O O . LYS A 1 91 ? 5.078 -39.747 -8.646 1.00 39.00 91 LYS A O 1
#

pLDDT: mean 72.92, std 19.44, range [34.44, 91.88]

Sequence (91 aa):
MFIAIVNEEFIKEIQFNQAGEIVEVSFTTNRDEFKEISVDEYESYKKSLDNYFTDGSCKLISIATCSEDDTKYIIDTGTFTWDEFPDDNKK